Protein AF-A0A4W5KK36-F1 (afdb_monomer_lite)

Organism: NCBI:txid62062

InterPro domains:
  IPR003598 Immunoglobulin subtype 2 [SM00408] (2-52)
  IPR003598 Immunoglobulin subtype 2 [SM00408] (80-139)
  IPR003599 Immunoglobulin domain subtype [SM00409] (2-63)
  IPR003599 Immunoglobulin domain subtype [SM00409] (74-150)
  IPR003989 Vascular cell adhesion molecule-1 [PR01474] (60-72)
  IPR003989 Vascular cell adhesion molecule-1 [PR01474] (81-93)
  IPR003989 Vascular cell adhesion molecule-1 [PR01474] (123-136)
  IPR007110 Immunoglobulin-like domain [PS50835] (1-61)
  IPR007110 Immunoglobulin-like domain [PS50835] (66-148)
  IPR013783 Immunoglobulin-like fold [G3DSA:2.60.40.10] (1-65)
  IPR013783 Immunoglobulin-like fold [G3DSA:2.60.40.10] (71-156)
  IPR036179 Immunoglobulin-like domain superfamily [SSF48726] (3-66)
  IPR036179 Immunoglobulin-like domain superfamily [SSF48726] (68-151)

Structure (mmCIF, N/CA/C/O backbone):
data_AF-A0A4W5KK36-F1
#
_entry.id   AF-A0A4W5KK36-F1
#
loop_
_atom_site.group_PDB
_atom_site.id
_atom_site.type_symbol
_atom_site.label_atom_id
_atom_site.label_alt_id
_atom_site.label_comp_id
_atom_site.label_asym_id
_atom_site.label_entity_id
_atom_site.label_seq_id
_atom_site.pdbx_PDB_ins_code
_atom_site.Cartn_x
_atom_site.Cartn_y
_atom_site.Cartn_z
_atom_site.occupancy
_atom_site.B_iso_or_equiv
_atom_site.auth_seq_id
_atom_site.auth_comp_id
_atom_site.auth_asym_id
_atom_site.auth_atom_id
_atom_site.pdbx_PDB_model_num
ATOM 1 N N . THR A 1 1 ? 37.618 -2.025 -42.212 1.00 56.81 1 THR A N 1
ATOM 2 C CA . THR A 1 1 ? 36.160 -1.845 -42.068 1.00 56.81 1 THR A CA 1
ATOM 3 C C . THR A 1 1 ? 35.907 -0.890 -40.923 1.00 56.81 1 THR A C 1
ATOM 5 O O . THR A 1 1 ? 36.415 -1.149 -39.842 1.00 56.81 1 THR A O 1
ATOM 8 N N . LYS A 1 2 ? 35.238 0.245 -41.155 1.00 56.34 2 LYS A N 1
ATOM 9 C CA . LYS A 1 2 ? 34.790 1.145 -40.081 1.00 56.34 2 LYS A CA 1
ATOM 10 C C . LYS A 1 2 ? 33.279 0.972 -39.962 1.00 56.34 2 LYS A C 1
ATOM 12 O O . LYS A 1 2 ? 32.572 1.313 -40.901 1.00 56.34 2 LYS A O 1
ATOM 17 N N . CYS A 1 3 ? 32.817 0.403 -38.855 1.00 61.53 3 CYS A N 1
ATOM 18 C CA . CYS A 1 3 ? 31.403 0.421 -38.501 1.00 61.53 3 CYS A CA 1
ATOM 19 C C . CYS A 1 3 ? 31.142 1.748 -37.792 1.00 61.53 3 CYS A C 1
ATOM 21 O O . CYS A 1 3 ? 31.567 1.931 -36.654 1.00 61.53 3 CYS A O 1
ATOM 23 N N . THR A 1 4 ? 30.520 2.695 -38.480 1.00 62.00 4 THR A N 1
ATOM 24 C CA . THR A 1 4 ? 29.978 3.904 -37.858 1.00 62.00 4 THR A CA 1
ATOM 25 C C . THR A 1 4 ? 28.476 3.720 -37.754 1.00 62.00 4 THR A C 1
ATOM 27 O O . THR A 1 4 ? 27.830 3.510 -38.778 1.00 62.00 4 THR A O 1
ATOM 30 N N . LEU A 1 5 ? 27.942 3.764 -36.532 1.00 60.75 5 LEU A N 1
ATOM 31 C CA . LEU A 1 5 ? 26.508 3.960 -36.320 1.00 60.75 5 LEU A CA 1
ATOM 32 C C . LEU A 1 5 ? 26.103 5.267 -37.011 1.00 60.75 5 LEU A C 1
ATOM 34 O O . LEU A 1 5 ? 26.836 6.258 -36.926 1.00 60.75 5 LEU A O 1
ATOM 38 N N . ASP A 1 6 ? 24.992 5.231 -37.743 1.00 66.69 6 ASP A N 1
ATOM 39 C CA . ASP A 1 6 ? 24.439 6.394 -38.432 1.00 66.69 6 ASP A CA 1
ATOM 40 C C . ASP A 1 6 ? 24.242 7.542 -37.416 1.00 66.69 6 ASP A C 1
ATOM 42 O O . ASP A 1 6 ? 23.712 7.297 -36.324 1.00 66.69 6 ASP A O 1
ATOM 46 N N . PRO A 1 7 ? 24.692 8.782 -37.704 1.00 67.94 7 PRO A N 1
ATOM 47 C CA . PRO A 1 7 ? 24.552 9.920 -36.792 1.00 67.94 7 PRO A CA 1
ATOM 48 C C . PRO A 1 7 ? 23.106 10.216 -36.366 1.00 67.94 7 PRO A C 1
ATOM 50 O O . PRO A 1 7 ? 22.912 10.919 -35.375 1.00 67.94 7 PRO A O 1
ATOM 53 N N . ILE A 1 8 ? 22.103 9.682 -37.070 1.00 65.62 8 ILE A N 1
ATOM 54 C CA . ILE A 1 8 ? 20.689 9.779 -36.696 1.00 65.62 8 ILE A CA 1
ATOM 55 C C . ILE A 1 8 ? 20.212 8.413 -36.187 1.00 65.62 8 ILE A C 1
ATOM 57 O O . ILE A 1 8 ? 19.442 7.714 -36.833 1.00 65.62 8 ILE A O 1
ATOM 61 N N . THR A 1 9 ? 20.695 8.012 -35.010 1.00 81.75 9 THR A N 1
ATOM 62 C CA . THR A 1 9 ? 20.175 6.820 -34.327 1.00 81.75 9 THR A CA 1
ATOM 63 C C . THR A 1 9 ? 18.951 7.213 -33.504 1.00 81.75 9 THR A C 1
ATOM 65 O O . THR A 1 9 ? 1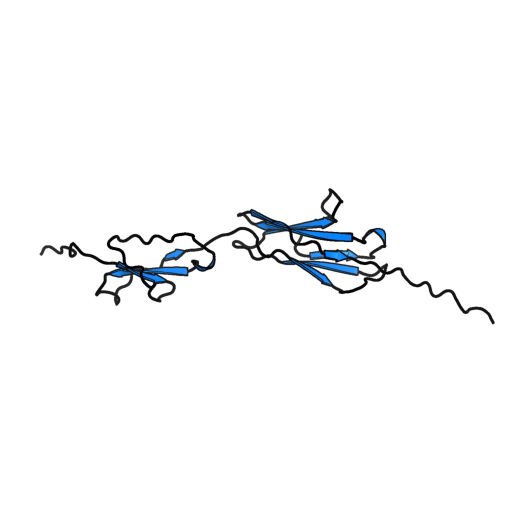9.064 7.944 -32.517 1.00 81.75 9 THR A O 1
ATOM 68 N N . VAL A 1 10 ? 17.780 6.732 -33.910 1.00 91.12 10 VAL A N 1
ATOM 69 C CA . VAL A 1 10 ? 16.537 6.865 -33.146 1.00 91.12 10 VAL A CA 1
ATOM 70 C C . VAL A 1 10 ? 16.314 5.582 -32.352 1.00 91.12 10 VAL A C 1
ATOM 72 O O . VAL A 1 10 ? 16.478 4.482 -32.873 1.00 91.12 10 VAL A O 1
ATOM 75 N N . TYR A 1 11 ? 15.951 5.728 -31.083 1.00 92.94 11 TYR A N 1
ATOM 76 C CA . TYR A 1 11 ? 15.633 4.624 -30.184 1.00 92.94 11 TYR A CA 1
ATOM 77 C C . TYR A 1 11 ? 14.127 4.559 -29.958 1.00 92.94 11 TYR A C 1
ATOM 79 O O . TYR A 1 11 ? 13.517 5.566 -29.602 1.00 92.94 11 TYR A O 1
ATOM 87 N N . SER A 1 12 ? 13.551 3.373 -30.114 1.00 93.69 12 SER A N 1
ATOM 88 C CA . SER A 1 12 ? 12.160 3.050 -29.791 1.00 93.69 12 SER A CA 1
ATOM 89 C C . SER A 1 12 ? 12.103 2.337 -28.442 1.00 93.69 12 SER A C 1
ATOM 91 O O . SER A 1 12 ? 12.908 1.439 -28.188 1.00 93.69 12 SER A O 1
ATOM 93 N N . TRP A 1 13 ? 11.162 2.714 -27.575 1.00 96.25 13 TRP A N 1
ATOM 94 C CA . TRP A 1 13 ? 11.042 2.143 -26.231 1.00 96.25 13 TRP A CA 1
ATOM 95 C C . TRP A 1 13 ? 9.842 1.222 -26.099 1.00 96.25 13 TRP A C 1
ATOM 97 O O . TRP A 1 13 ? 8.785 1.443 -26.692 1.00 96.25 13 TRP A O 1
ATOM 107 N N . TYR A 1 14 ? 10.008 0.207 -25.260 1.00 96.31 14 TYR A N 1
ATOM 108 C CA . TYR A 1 14 ? 9.020 -0.825 -25.009 1.00 96.31 14 TYR A CA 1
ATOM 109 C C . TYR A 1 14 ? 8.785 -0.957 -23.510 1.00 96.31 14 TYR A C 1
ATOM 111 O O . TYR A 1 14 ? 9.715 -0.853 -22.710 1.00 96.31 14 TYR A O 1
ATOM 119 N N . LYS A 1 15 ? 7.535 -1.221 -23.137 1.00 97.38 15 LYS A N 1
ATOM 120 C CA . LYS A 1 15 ? 7.120 -1.568 -21.780 1.00 97.38 15 LYS A CA 1
ATOM 121 C C . LYS A 1 15 ? 6.380 -2.893 -21.821 1.00 97.38 15 LYS A C 1
ATOM 123 O O . LYS A 1 15 ? 5.384 -3.031 -22.526 1.00 97.38 15 LYS A O 1
ATOM 128 N N . ASN A 1 16 ? 6.855 -3.866 -21.052 1.00 97.06 16 ASN A N 1
ATOM 129 C CA . ASN A 1 16 ? 6.339 -5.234 -21.017 1.00 97.06 16 ASN A CA 1
ATOM 130 C C . ASN A 1 16 ? 6.261 -5.853 -22.430 1.00 97.06 16 ASN A C 1
ATOM 132 O O . ASN A 1 16 ? 5.259 -6.466 -22.7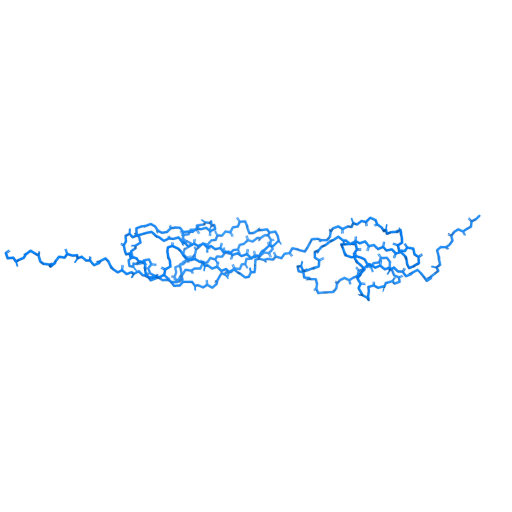97 1.00 97.06 16 ASN A O 1
ATOM 136 N N . GLY A 1 17 ? 7.296 -5.617 -23.245 1.00 94.56 17 GLY A N 1
ATOM 137 C CA . GLY A 1 17 ? 7.379 -6.066 -24.638 1.00 94.56 17 GLY A CA 1
ATOM 138 C C . GLY A 1 17 ? 6.467 -5.336 -25.634 1.00 94.56 17 GLY A C 1
ATOM 139 O O . GLY A 1 17 ? 6.452 -5.703 -26.804 1.00 94.56 17 GLY A O 1
ATOM 140 N N . GLN A 1 18 ? 5.703 -4.323 -25.213 1.00 95.31 18 GLN A N 1
ATOM 141 C CA . GLN A 1 18 ? 4.830 -3.537 -26.092 1.00 95.31 18 GLN A CA 1
ATOM 142 C C . GLN A 1 18 ? 5.432 -2.157 -26.380 1.00 95.31 18 GLN A C 1
ATOM 144 O O . GLN A 1 18 ? 5.971 -1.546 -25.455 1.00 95.31 18 GLN A O 1
ATOM 149 N N . PRO A 1 19 ? 5.342 -1.641 -27.620 1.00 94.25 19 PRO A N 1
ATOM 150 C CA . PRO A 1 19 ? 5.899 -0.336 -27.962 1.00 94.25 19 PRO A CA 1
ATOM 151 C C . PRO A 1 19 ? 5.187 0.779 -27.191 1.00 94.25 19 PRO A C 1
ATOM 153 O O . PRO A 1 19 ? 3.958 0.795 -27.088 1.00 94.25 19 PRO A O 1
ATOM 156 N N . ILE A 1 20 ? 5.957 1.729 -26.663 1.00 94.50 20 ILE A N 1
ATOM 157 C CA . ILE A 1 20 ? 5.425 2.910 -25.985 1.00 94.50 20 ILE A CA 1
ATOM 158 C C . ILE A 1 20 ? 5.192 4.004 -27.039 1.00 94.50 20 ILE A C 1
ATOM 160 O O . ILE A 1 20 ? 6.155 4.439 -27.680 1.00 94.50 20 ILE A O 1
ATOM 164 N N . PRO A 1 21 ? 3.955 4.491 -27.233 1.00 90.31 21 PRO A N 1
ATOM 165 C CA . PRO A 1 21 ? 3.676 5.538 -28.212 1.00 90.31 21 PRO A CA 1
ATOM 166 C C . PRO A 1 21 ? 4.453 6.825 -27.919 1.00 90.31 21 PRO A C 1
ATOM 168 O O . PRO A 1 21 ? 4.553 7.239 -26.765 1.00 90.31 21 PRO A O 1
ATOM 171 N N . ASN A 1 22 ? 4.951 7.487 -28.969 1.00 86.94 22 ASN A N 1
ATOM 172 C CA . ASN A 1 22 ? 5.654 8.777 -28.886 1.00 86.94 22 ASN A CA 1
ATOM 173 C C . ASN A 1 22 ? 6.863 8.771 -27.930 1.00 86.94 22 ASN A C 1
ATOM 175 O O . ASN A 1 22 ? 7.174 9.784 -27.307 1.00 86.94 22 ASN A O 1
ATOM 179 N N . SER A 1 23 ? 7.527 7.622 -27.794 1.00 87.75 23 SER A N 1
ATOM 180 C CA . SER A 1 23 ? 8.687 7.452 -26.916 1.00 87.75 23 SER A CA 1
ATOM 181 C C . SER A 1 23 ? 10.026 7.597 -27.634 1.00 87.75 23 SER A C 1
ATOM 183 O O . SER A 1 23 ? 11.058 7.479 -26.986 1.00 87.75 23 SER A O 1
ATOM 185 N N . ASN A 1 24 ? 10.024 7.843 -28.947 1.00 89.25 24 ASN A N 1
ATOM 186 C CA . ASN A 1 24 ? 11.234 7.873 -29.757 1.00 89.25 24 ASN A CA 1
ATOM 187 C C . ASN A 1 24 ? 12.223 8.940 -29.272 1.00 89.25 24 ASN A C 1
ATOM 189 O O . ASN A 1 24 ? 11.875 10.115 -29.136 1.00 89.25 24 ASN A O 1
ATOM 193 N N . THR A 1 25 ? 13.472 8.537 -29.044 1.00 88.50 25 THR A N 1
ATOM 194 C CA . THR A 1 25 ? 14.538 9.427 -28.566 1.00 88.50 25 THR A CA 1
ATOM 195 C C . THR A 1 25 ? 15.752 9.383 -29.486 1.00 88.50 25 THR A C 1
ATOM 197 O O . THR A 1 25 ? 16.139 8.328 -29.971 1.00 88.50 25 THR A O 1
ATOM 200 N N . SER A 1 26 ? 16.424 10.521 -29.684 1.00 89.69 26 SER A N 1
ATOM 201 C CA . SER A 1 26 ? 17.740 10.580 -30.360 1.00 89.69 26 SER A CA 1
ATOM 202 C C . SER A 1 26 ? 18.918 10.299 -29.409 1.00 89.69 26 SER A C 1
ATOM 204 O O . SER A 1 26 ? 20.079 10.474 -29.761 1.00 89.69 26 SER A O 1
ATOM 206 N N . SER A 1 27 ? 18.613 9.915 -28.169 1.00 86.44 27 SER A N 1
ATOM 207 C CA . SER A 1 27 ? 19.545 9.553 -27.099 1.00 86.44 27 SER A CA 1
ATOM 208 C C . SER A 1 27 ? 19.132 8.183 -26.555 1.00 86.44 27 SER A C 1
ATOM 210 O O . SER A 1 27 ? 17.929 7.919 -26.500 1.00 86.44 27 SER A O 1
ATOM 212 N N . PRO A 1 28 ? 20.060 7.333 -26.080 1.00 87.94 28 PRO A N 1
ATOM 213 C CA . PRO A 1 28 ? 19.737 6.045 -25.455 1.00 87.94 28 PRO A CA 1
ATOM 214 C C . PRO A 1 28 ? 19.082 6.186 -24.062 1.00 87.94 28 PRO A C 1
ATOM 216 O O . PRO A 1 28 ? 19.143 5.271 -23.246 1.00 87.94 28 PRO A O 1
ATOM 219 N N . VAL A 1 29 ? 18.481 7.339 -23.756 1.00 90.56 29 VAL A N 1
ATOM 220 C CA . VAL A 1 29 ? 17.883 7.672 -22.461 1.00 90.56 29 VAL A CA 1
ATOM 221 C C . VAL A 1 29 ? 16.395 7.944 -22.639 1.00 90.56 29 VAL A C 1
ATOM 223 O O . VAL A 1 29 ? 16.021 8.871 -23.356 1.00 90.56 29 VAL A O 1
ATOM 226 N N . TYR A 1 30 ? 15.565 7.183 -21.927 1.00 93.00 30 TYR A N 1
ATOM 227 C CA . TYR A 1 30 ? 14.137 7.449 -21.781 1.00 93.00 30 TYR A CA 1
ATOM 228 C C . TYR A 1 30 ? 13.868 8.246 -20.514 1.00 93.00 30 TYR A C 1
ATOM 230 O O . TYR A 1 30 ? 14.367 7.896 -19.443 1.00 93.00 30 TYR A O 1
ATOM 238 N N . ILE A 1 31 ? 13.055 9.293 -20.618 1.00 92.19 31 ILE A N 1
ATOM 239 C CA . ILE A 1 31 ? 12.684 10.128 -19.476 1.00 92.19 31 ILE A CA 1
ATOM 240 C C . ILE A 1 31 ? 11.181 9.997 -19.250 1.00 92.19 31 ILE A C 1
ATOM 242 O O . ILE A 1 31 ? 10.382 10.404 -20.091 1.00 92.19 31 ILE A O 1
ATOM 246 N N . LEU A 1 32 ? 10.809 9.455 -18.092 1.00 92.81 32 LEU A N 1
ATOM 247 C CA . LEU A 1 32 ? 9.434 9.454 -17.602 1.00 92.81 32 LEU A CA 1
ATOM 248 C C . LEU A 1 32 ? 9.191 10.721 -16.778 1.00 92.81 32 LEU A C 1
ATOM 250 O O . LEU A 1 32 ? 9.896 10.985 -15.801 1.00 92.81 32 LEU A O 1
ATOM 254 N N . PHE A 1 33 ? 8.181 11.497 -17.159 1.00 90.62 33 PHE A N 1
ATOM 255 C CA . PHE A 1 33 ? 7.733 12.663 -16.401 1.00 90.62 33 PHE A CA 1
ATOM 256 C C . PHE A 1 33 ? 6.536 12.287 -15.528 1.00 90.62 33 PHE A C 1
ATOM 258 O O . PHE A 1 33 ? 5.656 11.561 -15.976 1.00 90.62 33 PHE A O 1
ATOM 265 N N . SER A 1 34 ? 6.485 12.814 -14.299 1.00 91.75 34 SER A N 1
ATOM 266 C CA . SER A 1 34 ? 5.371 12.591 -13.360 1.00 91.75 34 SER A CA 1
ATOM 267 C C . SER A 1 34 ? 5.081 11.107 -13.084 1.00 91.75 34 SER A C 1
ATOM 269 O O . SER A 1 34 ? 3.956 10.643 -13.247 1.00 91.75 34 SER A O 1
ATOM 271 N N . VAL A 1 35 ? 6.113 10.376 -12.649 1.00 94.38 35 VAL A N 1
ATOM 272 C CA . VAL A 1 35 ? 6.067 8.925 -12.406 1.00 94.38 35 VAL A CA 1
ATOM 273 C C . VAL A 1 35 ? 4.953 8.534 -11.427 1.00 94.38 35 VAL A C 1
ATOM 275 O O . VAL A 1 35 ? 4.821 9.112 -10.345 1.00 94.38 35 VAL A O 1
ATOM 278 N N . SER A 1 36 ? 4.199 7.497 -11.781 1.00 95.62 36 SER A N 1
ATOM 279 C CA . SER A 1 36 ? 3.093 6.935 -11.007 1.00 95.62 36 SER A CA 1
ATOM 280 C C . SER A 1 36 ? 3.243 5.425 -10.798 1.00 95.62 36 SER A C 1
ATOM 282 O O . SER A 1 36 ? 4.099 4.770 -11.391 1.00 95.62 36 SER A O 1
ATOM 284 N N . SER A 1 37 ? 2.379 4.829 -9.967 1.00 95.75 37 SER A N 1
ATOM 285 C CA . SER A 1 37 ? 2.364 3.372 -9.762 1.00 95.75 37 SER A CA 1
ATOM 286 C C . SER A 1 37 ? 2.180 2.585 -11.065 1.00 95.75 37 SER A C 1
ATOM 288 O O . SER A 1 37 ? 2.674 1.463 -11.168 1.00 95.75 37 SER A O 1
ATOM 290 N N . GLU A 1 38 ? 1.503 3.178 -12.053 1.00 95.12 38 GLU A N 1
ATOM 291 C CA . GLU A 1 38 ? 1.235 2.56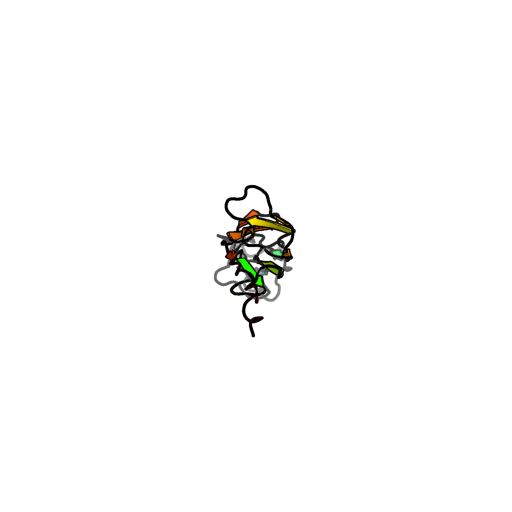7 -13.357 1.00 95.12 38 GLU A CA 1
ATOM 292 C C . GLU A 1 38 ? 2.502 2.415 -14.197 1.00 95.12 38 GLU A C 1
ATOM 294 O O . GLU A 1 38 ? 2.538 1.554 -15.070 1.00 95.12 38 GLU A O 1
ATOM 299 N N . ASP A 1 39 ? 3.566 3.174 -13.916 1.00 96.62 39 ASP A N 1
ATOM 300 C CA . ASP A 1 39 ? 4.841 3.103 -14.637 1.00 96.62 39 ASP A CA 1
ATOM 301 C C . ASP A 1 39 ? 5.687 1.885 -14.269 1.00 96.62 39 ASP A C 1
ATOM 303 O O . ASP A 1 39 ? 6.665 1.591 -14.954 1.00 96.62 39 ASP A O 1
ATOM 307 N N . THR A 1 40 ? 5.294 1.131 -13.241 1.00 97.38 40 THR A N 1
ATOM 308 C CA . THR A 1 40 ? 5.928 -0.150 -12.919 1.00 97.38 40 THR A CA 1
ATOM 309 C C . THR A 1 40 ? 5.856 -1.095 -14.120 1.00 97.38 40 THR A C 1
ATOM 311 O O . THR A 1 40 ? 4.803 -1.272 -14.736 1.00 97.38 40 THR A O 1
ATOM 314 N N . GLY A 1 41 ? 6.982 -1.710 -14.468 1.00 97.25 41 GLY A N 1
ATOM 315 C CA . GLY A 1 41 ? 7.061 -2.599 -15.621 1.00 97.25 41 GLY A CA 1
ATOM 316 C C . GLY A 1 41 ? 8.487 -2.933 -16.027 1.00 97.25 41 GLY A C 1
ATOM 317 O O . GLY A 1 41 ? 9.455 -2.483 -15.413 1.00 97.25 41 GLY A O 1
ATOM 318 N N . ARG A 1 42 ? 8.598 -3.744 -17.076 1.00 98.19 42 ARG A N 1
ATOM 319 C CA . ARG A 1 42 ? 9.864 -4.144 -17.693 1.00 98.19 42 ARG A CA 1
ATOM 320 C C . ARG A 1 42 ? 10.095 -3.283 -18.927 1.00 98.19 42 ARG A C 1
ATOM 322 O O . ARG A 1 42 ? 9.226 -3.239 -19.790 1.00 98.19 42 ARG A O 1
ATOM 329 N N . TYR A 1 43 ? 11.214 -2.579 -18.986 1.00 97.56 43 TYR A N 1
ATOM 330 C CA . TYR A 1 43 ? 11.531 -1.637 -20.052 1.00 97.56 43 TYR A CA 1
ATOM 331 C C . TYR A 1 43 ? 12.697 -2.148 -20.884 1.00 97.56 43 TYR A C 1
ATOM 333 O O . TYR A 1 43 ? 13.686 -2.635 -20.342 1.00 97.56 43 TYR A O 1
ATOM 341 N N . SER A 1 44 ? 12.589 -2.001 -22.196 1.00 97.19 44 SER A N 1
ATOM 342 C CA . SER A 1 44 ? 13.669 -2.253 -23.148 1.00 97.19 44 SER A CA 1
ATOM 343 C C . SER A 1 44 ? 13.631 -1.212 -24.259 1.00 97.19 44 SER A C 1
ATOM 345 O O . SER A 1 44 ? 12.653 -0.471 -24.408 1.00 97.19 44 SER A O 1
ATOM 347 N N . CYS A 1 45 ? 14.705 -1.135 -25.036 1.00 95.50 45 CYS A N 1
ATOM 348 C CA . CYS A 1 45 ? 14.768 -0.290 -26.218 1.00 95.50 45 CYS A CA 1
ATOM 349 C C . CYS A 1 45 ? 15.305 -1.064 -27.421 1.00 95.50 45 CYS A C 1
ATOM 351 O O . CYS A 1 45 ? 16.008 -2.062 -27.274 1.00 95.50 45 CYS A O 1
ATOM 353 N N . ALA A 1 46 ? 14.975 -0.591 -28.614 1.00 93.81 46 ALA A N 1
ATOM 354 C CA . ALA A 1 46 ? 15.563 -1.044 -29.866 1.00 93.81 46 ALA A CA 1
ATOM 355 C C . ALA A 1 46 ? 15.929 0.174 -30.715 1.00 93.81 46 ALA A C 1
ATOM 357 O O . ALA A 1 46 ? 15.386 1.263 -30.517 1.00 93.81 46 ALA A O 1
ATOM 358 N N . VAL A 1 47 ? 16.856 -0.002 -31.650 1.00 92.31 47 VAL A N 1
ATOM 359 C CA . VAL A 1 47 ? 17.150 1.028 -32.653 1.00 92.31 47 VAL A CA 1
ATOM 360 C C . VAL A 1 47 ? 16.080 0.958 -33.741 1.00 92.31 47 VAL A C 1
ATOM 362 O O . VAL A 1 47 ? 15.660 -0.135 -34.115 1.00 92.31 47 VAL A O 1
ATOM 365 N N . GLU A 1 48 ? 15.631 2.109 -34.234 1.00 88.25 48 GLU A N 1
ATOM 366 C CA . GLU A 1 48 ? 14.687 2.190 -35.353 1.00 88.25 48 GLU A CA 1
ATOM 367 C C . GLU A 1 48 ? 15.227 1.425 -36.575 1.00 88.25 48 GLU A C 1
ATOM 369 O O . GLU A 1 48 ? 16.379 1.603 -36.977 1.00 88.25 48 GLU A O 1
ATOM 374 N N . GLY A 1 49 ? 14.405 0.536 -37.138 1.00 87.56 49 GLY A N 1
ATOM 375 C 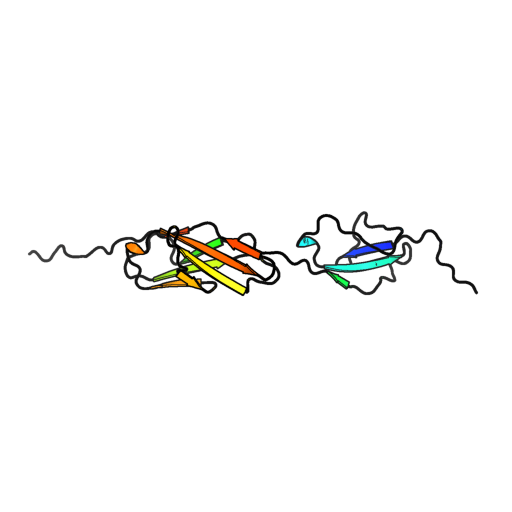CA . GLY A 1 49 ? 14.788 -0.392 -38.209 1.00 87.56 49 GLY A CA 1
ATOM 376 C C . GLY A 1 49 ? 15.463 -1.690 -37.740 1.00 87.56 49 GLY A C 1
ATOM 377 O O . GLY A 1 49 ? 15.771 -2.544 -38.573 1.00 87.56 49 GLY A O 1
ATOM 378 N N . HIS A 1 50 ? 15.688 -1.846 -36.432 1.00 90.56 50 HIS A N 1
ATOM 379 C CA . HIS A 1 50 ? 16.230 -3.042 -35.780 1.00 90.56 50 HIS A CA 1
ATOM 380 C C . HIS A 1 50 ? 15.370 -3.469 -34.578 1.00 90.56 50 HIS A C 1
ATOM 382 O O . HIS A 1 50 ? 15.876 -3.908 -33.542 1.00 90.56 50 HIS A O 1
ATOM 388 N N . GLU A 1 51 ? 14.048 -3.320 -34.691 1.00 90.25 51 GLU A N 1
ATOM 389 C CA . GLU A 1 51 ? 13.077 -3.687 -33.654 1.00 90.25 51 GLU A CA 1
ATOM 390 C C . GLU A 1 51 ? 13.065 -5.194 -33.346 1.00 90.25 51 GLU A C 1
ATOM 392 O O . GLU A 1 51 ? 12.581 -5.612 -32.294 1.00 90.25 51 GLU A O 1
ATOM 397 N N . ASP A 1 52 ? 13.616 -6.013 -34.244 1.00 92.19 52 ASP A N 1
ATOM 398 C CA . ASP A 1 52 ? 13.831 -7.448 -34.069 1.00 92.19 52 ASP A CA 1
ATOM 399 C C . ASP A 1 52 ? 14.944 -7.781 -33.058 1.00 92.19 52 ASP A C 1
ATOM 401 O O . ASP A 1 52 ? 15.042 -8.923 -32.605 1.00 92.19 52 ASP A O 1
ATOM 405 N N . LEU A 1 53 ? 15.750 -6.788 -32.663 1.00 91.38 53 LEU A N 1
ATOM 406 C CA . LEU A 1 53 ? 16.889 -6.930 -31.756 1.00 91.38 53 LEU A CA 1
ATOM 407 C C . LEU A 1 53 ? 16.788 -5.971 -30.550 1.00 91.38 53 LEU A C 1
ATOM 409 O O . LEU A 1 53 ? 17.625 -5.074 -30.402 1.00 91.38 53 LEU A O 1
ATOM 413 N N . PRO A 1 54 ? 15.791 -6.133 -29.659 1.00 94.00 54 PRO A N 1
ATOM 414 C CA . PRO A 1 54 ? 15.673 -5.298 -28.471 1.00 94.00 54 PRO A CA 1
ATOM 415 C C . PRO A 1 54 ? 16.806 -5.560 -27.469 1.00 94.00 54 PRO A C 1
ATOM 417 O O . PRO A 1 54 ? 17.382 -6.650 -27.394 1.00 94.00 54 PRO A O 1
ATOM 420 N N . SER A 1 55 ? 17.088 -4.558 -26.641 1.00 95.62 55 SER A N 1
ATOM 421 C CA . SER A 1 55 ? 17.950 -4.690 -25.471 1.00 95.62 55 SER A CA 1
ATOM 422 C C . SER A 1 55 ? 17.397 -5.717 -24.477 1.00 95.62 55 SER A C 1
ATOM 424 O O . SER A 1 55 ? 16.219 -6.082 -24.505 1.00 95.62 55 SER A O 1
ATOM 426 N N . ALA A 1 56 ? 18.231 -6.110 -23.511 1.00 96.25 56 ALA A N 1
ATOM 427 C CA . ALA A 1 56 ? 17.728 -6.763 -22.308 1.00 96.25 56 ALA A CA 1
ATOM 428 C C . ALA A 1 56 ? 16.673 -5.879 -21.612 1.00 96.25 56 ALA A C 1
ATOM 430 O O . ALA A 1 56 ? 16.726 -4.648 -21.691 1.00 96.25 56 ALA A O 1
ATOM 431 N N . GLU A 1 57 ? 15.709 -6.523 -20.955 1.00 96.88 57 GLU A N 1
ATOM 432 C CA . GLU A 1 57 ? 14.649 -5.841 -20.216 1.00 96.88 57 GLU A CA 1
ATOM 433 C C . GLU A 1 57 ? 15.084 -5.522 -18.782 1.00 96.88 57 GLU A C 1
ATOM 435 O O . GLU A 1 57 ? 15.488 -6.417 -18.039 1.00 96.88 57 GLU A O 1
ATOM 440 N N . GLU A 1 58 ? 14.886 -4.272 -18.371 1.00 97.06 58 GLU A N 1
ATOM 441 C CA . GLU A 1 58 ? 15.145 -3.781 -17.019 1.00 97.06 58 GLU A CA 1
ATOM 442 C C . GLU A 1 58 ? 13.844 -3.529 -16.258 1.00 97.06 58 GLU A C 1
ATOM 444 O O . GLU A 1 58 ? 12.878 -2.991 -16.797 1.00 97.06 58 GLU A O 1
ATOM 449 N N . THR A 1 59 ? 13.794 -3.915 -14.982 1.00 97.69 59 THR A N 1
ATOM 450 C CA . THR A 1 59 ? 12.566 -3.785 -14.182 1.00 97.69 59 THR A CA 1
ATOM 451 C C . THR A 1 59 ? 12.546 -2.470 -13.414 1.00 97.69 59 THR A C 1
ATOM 453 O O . THR A 1 59 ? 13.316 -2.274 -12.474 1.00 97.69 59 THR A O 1
ATOM 456 N N . LEU A 1 60 ? 11.597 -1.599 -13.748 1.00 97.12 60 LEU A N 1
ATOM 457 C CA . LEU A 1 60 ? 11.272 -0.413 -12.964 1.00 97.12 60 LEU A CA 1
ATOM 458 C C . LEU A 1 60 ? 10.162 -0.754 -11.966 1.00 97.12 60 LEU A C 1
ATOM 460 O O . LEU A 1 60 ? 9.062 -1.137 -12.360 1.00 97.12 60 LEU A O 1
ATOM 464 N N . THR A 1 61 ? 10.434 -0.573 -10.672 1.00 97.00 61 THR A N 1
ATOM 465 C CA . THR A 1 61 ? 9.425 -0.685 -9.606 1.00 97.00 61 THR A CA 1
ATOM 466 C C . THR A 1 61 ? 9.169 0.678 -8.986 1.00 97.00 61 THR A C 1
ATOM 468 O O . THR A 1 61 ? 10.062 1.254 -8.364 1.00 97.00 61 THR A O 1
ATOM 471 N N . VAL A 1 62 ? 7.938 1.180 -9.097 1.00 97.50 62 VAL A N 1
ATOM 472 C CA . VAL A 1 62 ? 7.553 2.447 -8.469 1.00 97.50 62 VAL A CA 1
ATOM 473 C C . VAL A 1 62 ? 7.012 2.191 -7.067 1.00 97.50 62 VAL A C 1
ATOM 475 O O . VAL A 1 62 ? 6.003 1.510 -6.879 1.00 97.50 62 VAL A O 1
ATOM 478 N N . THR A 1 63 ? 7.682 2.757 -6.066 1.00 97.69 63 THR A N 1
ATOM 479 C CA . THR A 1 63 ? 7.283 2.656 -4.655 1.00 97.69 63 THR A CA 1
ATOM 480 C C . THR A 1 63 ? 6.564 3.915 -4.186 1.00 97.69 63 THR A C 1
ATOM 482 O O . THR A 1 63 ? 6.999 5.018 -4.508 1.00 97.69 63 THR A O 1
ATOM 485 N N . TYR A 1 64 ? 5.526 3.759 -3.372 1.00 98.12 64 TYR A N 1
ATOM 486 C CA . TYR A 1 64 ? 4.683 4.833 -2.854 1.00 98.12 64 TYR A CA 1
ATOM 487 C C . TYR A 1 64 ? 4.186 4.524 -1.432 1.00 98.12 64 TYR A C 1
ATOM 489 O O . TYR A 1 64 ? 4.180 3.372 -0.988 1.00 98.12 64 TYR A O 1
ATOM 497 N N . GLY A 1 65 ? 3.820 5.576 -0.693 1.00 98.44 65 GLY A N 1
ATOM 498 C CA . GLY A 1 65 ? 3.247 5.467 0.652 1.00 98.44 65 GLY A CA 1
ATOM 499 C C . GLY A 1 65 ? 1.827 4.892 0.653 1.00 98.44 65 GLY A C 1
ATOM 500 O O . GLY A 1 65 ? 1.226 4.770 -0.411 1.00 98.44 65 GLY A O 1
ATOM 501 N N . PRO A 1 66 ? 1.269 4.552 1.824 1.00 98.62 66 PRO A N 1
ATOM 502 C CA . PRO A 1 66 ? -0.089 4.031 1.921 1.00 98.62 66 PRO A CA 1
ATOM 503 C C . PRO A 1 66 ? -1.118 5.023 1.357 1.00 98.62 66 PRO A C 1
ATOM 505 O O . PRO A 1 66 ? -1.045 6.220 1.635 1.00 98.62 66 PRO A O 1
ATOM 508 N N . ARG A 1 67 ? -2.073 4.523 0.570 1.00 97.88 67 ARG A N 1
ATOM 509 C CA . ARG A 1 67 ? -3.209 5.266 0.005 1.00 97.88 67 ARG A CA 1
ATOM 510 C C . ARG A 1 67 ? -4.498 4.455 0.130 1.00 97.88 67 ARG A C 1
ATOM 512 O O . ARG A 1 67 ? -4.462 3.248 0.354 1.00 97.88 67 ARG A O 1
ATOM 519 N N . ASN A 1 68 ? -5.649 5.111 -0.021 1.00 97.75 68 ASN A N 1
ATOM 520 C CA . ASN A 1 68 ? -6.969 4.469 0.082 1.00 97.75 68 ASN A CA 1
ATOM 521 C C . ASN A 1 68 ? -7.166 3.684 1.399 1.00 97.75 68 ASN A C 1
ATOM 523 O O . ASN A 1 68 ? -7.810 2.634 1.420 1.00 97.75 68 ASN A O 1
ATOM 527 N N . THR A 1 69 ? -6.592 4.179 2.503 1.00 98.56 69 THR A N 1
ATOM 528 C CA . THR A 1 69 ? -6.700 3.527 3.814 1.00 98.56 69 THR A CA 1
ATOM 529 C C . THR A 1 69 ? -8.148 3.558 4.310 1.00 98.56 69 THR A C 1
ATOM 531 O O . THR A 1 69 ? -8.769 4.618 4.378 1.00 98.56 69 THR A O 1
ATOM 534 N N . SER A 1 70 ? -8.690 2.401 4.683 1.00 98.38 70 SER A N 1
ATOM 535 C CA . SER A 1 70 ? -10.090 2.229 5.082 1.00 98.38 70 SER A CA 1
ATOM 536 C C . SER A 1 70 ? -10.238 1.240 6.237 1.00 98.38 70 SER A C 1
ATOM 538 O O . SER A 1 70 ? -9.366 0.403 6.474 1.00 98.38 70 SER A O 1
ATOM 540 N N . VAL A 1 71 ? -11.352 1.357 6.963 1.00 98.44 71 VAL A N 1
ATOM 541 C CA . VAL A 1 71 ? -11.718 0.483 8.084 1.00 98.44 71 VAL A CA 1
ATOM 542 C C . VAL A 1 71 ? -13.046 -0.200 7.782 1.00 98.44 71 VAL A C 1
ATOM 544 O O . VAL A 1 71 ? -14.010 0.456 7.390 1.00 98.44 71 VAL A O 1
ATOM 547 N N . SER A 1 72 ? -13.107 -1.505 8.022 1.00 97.94 72 SER A N 1
ATOM 548 C CA . SER A 1 72 ? -14.332 -2.308 8.022 1.00 97.94 72 SER A CA 1
ATOM 549 C C . SER A 1 72 ? -14.599 -2.891 9.409 1.00 97.94 72 SER A C 1
ATOM 551 O O . SER A 1 72 ? -13.674 -3.059 10.202 1.00 97.94 72 SER A O 1
ATOM 553 N N . VAL A 1 73 ? -15.856 -3.239 9.686 1.00 97.62 73 VAL A N 1
ATOM 554 C CA . VAL A 1 73 ? -16.301 -3.804 10.969 1.00 97.62 73 VAL A CA 1
ATOM 555 C C . VAL A 1 73 ? -17.078 -5.101 10.769 1.00 97.62 73 VAL A C 1
ATOM 557 O O . VAL A 1 73 ? -17.840 -5.227 9.810 1.00 97.62 73 VAL A O 1
ATOM 560 N N . SER A 1 74 ? -16.897 -6.051 11.686 1.00 96.69 74 SER A N 1
ATOM 561 C CA . SER A 1 74 ? -17.661 -7.295 11.756 1.00 96.69 74 SER A CA 1
ATOM 562 C C . SER A 1 74 ? -17.939 -7.687 13.218 1.00 96.69 74 SER A C 1
ATOM 564 O O . SER A 1 74 ? -16.982 -7.783 13.989 1.00 96.69 74 SER A O 1
ATOM 566 N N . PRO A 1 75 ? -19.197 -7.963 13.618 1.00 95.00 75 PRO A N 1
ATOM 567 C CA . PRO A 1 75 ? -20.418 -7.809 12.822 1.00 95.00 75 PRO A CA 1
ATOM 568 C C . PRO A 1 75 ? -20.720 -6.331 12.523 1.00 95.00 75 PRO A C 1
ATOM 570 O O . PRO A 1 75 ? -20.282 -5.441 13.248 1.00 95.00 75 PRO A O 1
ATOM 573 N N . SER A 1 76 ? -21.451 -6.066 11.440 1.00 90.12 76 SER A N 1
ATOM 574 C CA . SER A 1 76 ? -21.924 -4.721 11.099 1.00 90.12 76 SER A CA 1
ATOM 575 C C . SER A 1 76 ? -23.266 -4.408 11.773 1.00 90.12 76 SER A C 1
ATOM 577 O O . SER A 1 76 ? -24.003 -5.311 12.164 1.00 90.12 76 SER A O 1
ATOM 579 N N . GLY A 1 77 ? -23.597 -3.119 11.888 1.00 88.88 77 GLY A N 1
ATOM 580 C CA . GLY A 1 77 ? -24.832 -2.650 12.525 1.00 88.88 77 GLY A CA 1
ATOM 581 C C . GLY A 1 77 ? -24.655 -2.313 14.006 1.00 88.88 77 GLY A C 1
ATOM 582 O O . GLY A 1 77 ? -23.557 -1.969 14.445 1.00 88.88 77 GLY A O 1
ATOM 583 N N . GLU A 1 78 ? -25.752 -2.364 14.763 1.00 88.62 78 GLU A N 1
ATOM 584 C CA . GLU A 1 78 ? -25.717 -2.167 16.214 1.00 88.62 78 GLU A CA 1
ATOM 585 C C . GLU A 1 78 ? -25.101 -3.383 16.906 1.00 88.62 78 GLU A C 1
ATOM 587 O O . GLU A 1 78 ? -25.538 -4.520 16.719 1.00 88.62 78 GLU A O 1
ATOM 592 N N . ILE A 1 79 ? -24.079 -3.134 17.721 1.00 93.75 79 ILE A N 1
ATOM 593 C CA . ILE A 1 79 ? -23.338 -4.181 18.415 1.00 93.75 79 ILE A CA 1
ATOM 594 C C . ILE A 1 79 ? -23.881 -4.292 19.835 1.00 93.75 79 ILE A C 1
ATOM 596 O O . ILE A 1 79 ? -23.875 -3.322 20.587 1.00 93.75 79 ILE A O 1
ATOM 600 N N . VAL A 1 80 ? -24.350 -5.474 20.219 1.00 94.31 80 VAL A N 1
ATOM 601 C CA . VAL A 1 80 ? -24.942 -5.696 21.546 1.00 94.31 80 VAL A CA 1
ATOM 602 C C . VAL A 1 80 ? -23.855 -5.735 22.620 1.00 94.31 80 VAL A C 1
ATOM 604 O O . VAL A 1 80 ? -22.812 -6.367 22.428 1.00 94.31 80 VAL A O 1
ATOM 607 N N . GLU A 1 81 ? -24.105 -5.111 23.768 1.00 95.81 81 GLU A N 1
ATOM 608 C CA . GLU A 1 81 ? -23.212 -5.188 24.926 1.00 95.81 81 GLU A CA 1
ATOM 609 C C . GLU A 1 81 ? -22.883 -6.633 25.323 1.00 95.81 81 GLU A C 1
ATOM 611 O O . GLU A 1 81 ? -23.730 -7.532 25.335 1.00 95.81 81 GLU A O 1
ATOM 616 N N . GLY A 1 82 ? -21.616 -6.852 25.661 1.00 95.06 82 GLY A N 1
ATOM 617 C CA . GLY A 1 82 ? -21.061 -8.156 25.999 1.00 95.06 82 GLY A CA 1
ATOM 618 C C . GLY A 1 82 ? -20.730 -9.048 24.798 1.00 95.06 82 GLY A C 1
ATOM 619 O O . GLY A 1 82 ? -20.137 -10.112 24.978 1.00 95.06 82 GLY A O 1
ATOM 620 N N . SER A 1 83 ? -21.060 -8.631 23.571 1.00 95.44 83 SER A N 1
ATOM 621 C CA . SER A 1 83 ? -20.604 -9.310 22.353 1.00 95.44 83 SER A CA 1
ATOM 622 C C . SER A 1 83 ? -19.159 -8.928 21.992 1.00 95.44 83 SER A C 1
ATOM 624 O O . SER A 1 83 ? -18.469 -8.236 22.744 1.00 95.44 83 SER A O 1
ATOM 626 N N . SER A 1 84 ? -18.663 -9.433 20.861 1.00 96.19 84 SER A N 1
ATOM 627 C CA . SER A 1 84 ? -17.339 -9.089 20.337 1.00 96.19 84 SER A CA 1
ATOM 628 C C . SER A 1 84 ? -17.461 -8.463 18.955 1.00 96.19 84 SER A C 1
ATOM 630 O O . SER A 1 84 ? -18.291 -8.889 18.152 1.00 96.19 84 SER A O 1
ATOM 632 N N . VAL A 1 85 ? -16.600 -7.490 18.674 1.00 97.12 85 VAL A N 1
ATOM 633 C CA . VAL A 1 85 ? -16.486 -6.841 17.366 1.00 97.12 85 VAL A CA 1
ATOM 634 C C . VAL A 1 85 ? -15.032 -6.834 16.914 1.00 97.12 85 VAL A C 1
ATOM 636 O O . VAL A 1 85 ? -14.120 -6.641 17.717 1.00 97.12 85 VAL A O 1
ATOM 639 N N . THR A 1 86 ? -14.814 -7.017 15.617 1.00 98.38 86 THR A N 1
ATOM 640 C CA . THR A 1 86 ? -13.507 -6.910 14.975 1.00 98.38 86 THR A CA 1
ATOM 641 C C . THR A 1 86 ? -13.523 -5.781 13.958 1.00 98.38 86 THR A C 1
ATOM 643 O O . THR A 1 86 ? -14.368 -5.737 13.064 1.00 98.38 86 THR A O 1
ATOM 646 N N . LEU A 1 87 ? -12.560 -4.876 14.096 1.00 98.38 87 LEU A N 1
ATOM 647 C CA . LEU A 1 87 ? -12.228 -3.859 13.109 1.00 98.38 87 LEU A CA 1
ATOM 648 C C . LEU A 1 87 ? -11.061 -4.359 12.265 1.00 98.38 87 LEU A C 1
ATOM 650 O O . LEU A 1 87 ? -10.096 -4.895 12.808 1.00 98.38 87 LEU A O 1
ATOM 654 N N . THR A 1 88 ? -11.118 -4.151 10.957 1.00 98.62 88 THR A N 1
ATOM 655 C CA . THR A 1 88 ? -10.038 -4.511 10.032 1.00 98.62 88 THR A CA 1
ATOM 656 C C . THR A 1 88 ? -9.656 -3.298 9.203 1.00 98.62 88 THR A C 1
ATOM 658 O O . THR A 1 88 ? -10.521 -2.595 8.688 1.00 98.62 88 THR A O 1
ATOM 661 N N . CYS A 1 89 ? -8.356 -3.042 9.100 1.00 98.56 89 CYS A N 1
ATOM 662 C CA . CYS A 1 89 ? -7.789 -1.950 8.327 1.00 98.56 89 CYS A CA 1
ATOM 663 C C . CYS A 1 89 ? -7.250 -2.480 6.993 1.00 98.56 89 CYS A C 1
ATOM 665 O O . CYS A 1 89 ? -6.589 -3.521 6.941 1.00 98.56 89 CYS A O 1
ATOM 667 N N . SER A 1 90 ? -7.500 -1.750 5.911 1.00 98.31 90 SER A N 1
ATOM 668 C CA . SER A 1 90 ? -6.968 -2.039 4.578 1.00 98.31 90 SER A CA 1
ATOM 669 C C . SER A 1 90 ? -6.331 -0.786 3.995 1.00 98.31 90 SER A C 1
ATOM 671 O O . SER A 1 90 ? -6.796 0.318 4.263 1.00 98.31 90 SER A O 1
ATOM 673 N N . SER A 1 91 ? -5.251 -0.940 3.232 1.00 98.50 91 SER A N 1
ATOM 674 C CA . SER A 1 91 ? -4.565 0.166 2.560 1.00 98.50 91 SER A CA 1
ATOM 675 C C . SER A 1 91 ? -3.745 -0.358 1.384 1.00 98.50 91 SER A C 1
ATOM 677 O O . SER A 1 91 ? -3.177 -1.448 1.468 1.00 98.50 91 SER A O 1
ATOM 679 N N . ASP A 1 92 ? -3.687 0.421 0.306 1.00 98.25 92 ASP A N 1
ATOM 680 C CA . ASP A 1 92 ? -2.877 0.144 -0.879 1.00 98.25 92 ASP A CA 1
ATOM 681 C C . ASP A 1 92 ? -1.504 0.816 -0.741 1.00 98.25 92 ASP A C 1
ATOM 683 O O . ASP A 1 92 ? -1.423 2.020 -0.500 1.00 98.25 92 ASP A O 1
ATOM 687 N N . ALA A 1 93 ? -0.419 0.053 -0.857 1.00 98.31 93 ALA A N 1
ATOM 688 C CA . ALA A 1 93 ? 0.937 0.553 -0.644 1.00 98.31 93 ALA A CA 1
ATOM 689 C C . ALA A 1 93 ? 1.982 -0.320 -1.353 1.00 98.31 93 ALA A C 1
ATOM 691 O O . ALA A 1 93 ? 1.857 -1.545 -1.382 1.00 98.31 93 ALA A O 1
ATOM 692 N N . ASN A 1 94 ? 3.068 0.298 -1.833 1.00 97.94 94 ASN A N 1
ATOM 693 C CA . ASN A 1 94 ? 4.235 -0.426 -2.343 1.00 97.94 94 ASN A CA 1
ATOM 694 C C . ASN A 1 94 ? 5.551 0.173 -1.805 1.00 97.94 94 ASN A C 1
ATOM 696 O O . ASN A 1 94 ? 5.890 1.298 -2.173 1.00 97.94 94 ASN A O 1
ATOM 700 N N . PRO A 1 95 ? 6.344 -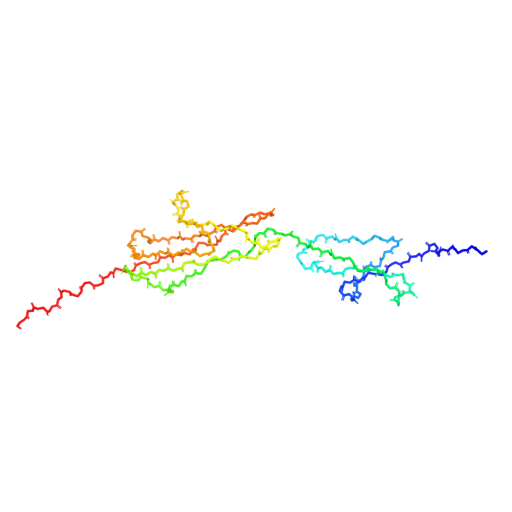0.535 -0.982 1.00 97.75 95 PRO A N 1
ATOM 701 C CA . PRO A 1 95 ? 6.126 -1.900 -0.494 1.00 97.75 95 PRO A CA 1
ATOM 702 C C . PRO A 1 95 ? 4.890 -2.012 0.420 1.00 97.75 95 PRO A C 1
ATOM 704 O O . PRO A 1 95 ? 4.386 -0.977 0.874 1.00 97.75 95 PRO A O 1
ATOM 707 N N . PRO A 1 96 ? 4.410 -3.238 0.709 1.00 98.12 96 PRO A N 1
ATOM 708 C CA . PRO A 1 96 ? 3.254 -3.452 1.574 1.00 98.12 96 PRO A CA 1
ATOM 709 C C . PRO A 1 96 ? 3.391 -2.772 2.940 1.00 98.12 96 PRO A C 1
ATOM 711 O O . PRO A 1 96 ? 4.494 -2.560 3.455 1.00 98.12 96 PRO A O 1
ATOM 714 N N . VAL A 1 97 ? 2.247 -2.447 3.540 1.00 98.62 97 VAL A N 1
ATOM 715 C CA . VAL A 1 97 ? 2.171 -1.896 4.897 1.00 98.62 97 VAL A CA 1
ATOM 716 C C . VAL A 1 97 ? 2.763 -2.897 5.888 1.00 98.62 97 VAL A C 1
ATOM 718 O O . VAL A 1 97 ? 2.332 -4.046 5.941 1.00 98.62 97 VAL A O 1
ATOM 721 N N . TYR A 1 98 ? 3.728 -2.459 6.699 1.00 98.19 98 TYR A N 1
ATOM 722 C CA . TYR A 1 98 ? 4.339 -3.308 7.731 1.00 98.19 98 TYR A CA 1
ATOM 723 C C . TYR A 1 98 ? 3.803 -3.013 9.136 1.00 98.19 98 TYR A C 1
ATOM 725 O O . TYR A 1 98 ? 4.047 -3.783 10.065 1.00 98.19 98 TYR A O 1
ATOM 733 N N . LYS A 1 99 ? 3.098 -1.891 9.324 1.00 98.44 99 LYS A N 1
ATOM 734 C CA . LYS A 1 99 ? 2.559 -1.486 10.623 1.00 98.44 99 LYS A CA 1
ATOM 735 C C . LYS A 1 99 ? 1.181 -0.853 10.478 1.00 98.44 99 LYS A C 1
ATOM 737 O O . LYS A 1 99 ? 0.993 0.075 9.697 1.00 98.44 99 LYS A O 1
ATOM 742 N N . TYR A 1 100 ? 0.263 -1.341 11.306 1.00 98.69 100 TYR A N 1
ATOM 743 C CA . TYR A 1 100 ? -1.049 -0.754 11.545 1.00 98.69 100 TYR A CA 1
ATOM 744 C C . TYR A 1 100 ? -1.173 -0.378 13.019 1.00 98.69 100 TYR A C 1
ATOM 746 O O . TYR A 1 100 ? -0.837 -1.191 13.889 1.00 98.69 100 TYR A O 1
ATOM 754 N N . THR A 1 101 ? -1.674 0.826 13.289 1.00 98.69 101 THR A N 1
ATOM 755 C CA . THR A 1 101 ? -1.937 1.324 14.645 1.00 98.69 101 THR A CA 1
ATOM 756 C C . THR A 1 101 ? -3.382 1.792 14.746 1.00 98.69 101 THR A C 1
ATOM 758 O O . THR A 1 101 ? -3.829 2.586 13.924 1.00 98.69 101 THR A O 1
ATOM 761 N N . TRP A 1 102 ? -4.117 1.311 15.744 1.00 98.62 102 TRP A N 1
ATOM 762 C CA . TRP A 1 102 ? -5.523 1.651 15.956 1.00 98.62 102 TRP A CA 1
ATOM 763 C C . TRP A 1 102 ? -5.688 2.765 16.971 1.00 98.62 102 TRP A C 1
ATOM 765 O O . TRP A 1 102 ? -5.034 2.773 18.014 1.00 98.62 102 TRP A O 1
ATOM 775 N N . TYR A 1 103 ? -6.639 3.649 16.703 1.00 98.50 103 TYR A N 1
ATOM 776 C CA . TYR A 1 103 ? -6.972 4.782 17.547 1.00 98.50 103 TYR A CA 1
ATOM 777 C C . TYR A 1 103 ? -8.480 4.877 17.737 1.00 98.50 103 TYR A C 1
ATOM 779 O O . TYR A 1 103 ? -9.267 4.558 16.845 1.00 98.50 103 TYR A O 1
ATOM 787 N N . LYS A 1 104 ? -8.871 5.371 18.911 1.00 97.81 104 LYS A N 1
ATOM 788 C CA . LYS A 1 104 ? -10.216 5.883 19.167 1.00 97.81 104 LYS A CA 1
ATOM 789 C C . LYS A 1 104 ? -10.123 7.403 19.160 1.00 97.81 104 LYS A C 1
ATOM 791 O O . LYS A 1 104 ? -9.262 7.963 19.838 1.00 97.81 104 LYS A O 1
ATOM 796 N N . LYS A 1 105 ? -10.981 8.078 18.400 1.00 96.12 105 LYS A N 1
ATOM 797 C CA . LYS A 1 105 ? -10.977 9.542 18.296 1.00 96.12 105 LYS A CA 1
ATOM 798 C C . LYS A 1 105 ? -11.109 10.171 19.685 1.00 96.12 105 LYS A C 1
ATOM 800 O O . LYS A 1 105 ? -11.856 9.675 20.526 1.00 96.12 105 LYS A O 1
ATOM 805 N N . ASN A 1 106 ? -10.371 11.255 19.916 1.00 92.81 106 ASN A N 1
ATOM 806 C CA . ASN A 1 106 ? -10.269 11.957 21.203 1.00 92.81 106 ASN A CA 1
ATOM 807 C C . ASN A 1 106 ? -9.608 11.155 22.342 1.00 92.81 106 ASN A C 1
ATOM 809 O O . ASN A 1 106 ? -9.585 11.623 23.478 1.00 92.81 106 ASN A O 1
ATOM 813 N N . VAL A 1 107 ? -9.035 9.981 22.062 1.00 94.88 107 VAL A N 1
ATOM 814 C CA . VAL A 1 107 ? -8.177 9.252 23.001 1.00 94.88 107 VAL A CA 1
ATOM 815 C C . VAL A 1 107 ? -6.744 9.318 22.489 1.00 94.88 107 VAL A C 1
ATOM 817 O O . VAL A 1 107 ? -6.454 8.863 21.388 1.00 94.88 107 VAL A O 1
ATOM 820 N N . ALA A 1 108 ? -5.846 9.897 23.287 1.00 90.31 108 ALA A N 1
ATOM 821 C CA . ALA A 1 108 ? -4.464 10.136 22.867 1.00 90.31 108 ALA A CA 1
ATOM 822 C C . ALA A 1 108 ? -3.650 8.843 22.684 1.00 90.31 108 ALA A C 1
ATOM 824 O O . ALA A 1 108 ? -2.728 8.801 21.872 1.00 90.31 108 ALA A O 1
ATOM 825 N N . SER A 1 109 ? -3.966 7.790 23.442 1.00 95.00 109 SER A N 1
ATOM 826 C CA . SER A 1 109 ? -3.234 6.528 23.382 1.00 95.00 109 SER A CA 1
ATOM 827 C C . SER A 1 109 ? -3.737 5.610 22.258 1.00 95.00 109 SER A C 1
ATOM 829 O O . SER A 1 109 ? -4.951 5.489 22.048 1.00 95.00 109 SER A O 1
ATOM 831 N N . PRO A 1 110 ? -2.822 4.900 21.568 1.00 97.19 110 PRO A N 1
ATOM 832 C CA . PRO A 1 110 ? -3.185 3.796 20.691 1.00 97.19 110 PRO A CA 1
ATOM 833 C C . PRO A 1 110 ? -4.013 2.738 21.426 1.00 97.19 110 PRO A C 1
ATOM 835 O O . PRO A 1 110 ? -3.770 2.441 22.596 1.00 97.19 110 PRO A O 1
ATOM 838 N N . LYS A 1 111 ? -4.976 2.147 20.720 1.00 97.50 111 LYS A N 1
ATOM 839 C CA . LYS A 1 111 ? -5.836 1.073 21.229 1.00 97.50 111 LYS A CA 1
ATOM 840 C C . LYS A 1 111 ? -5.277 -0.313 20.959 1.00 97.50 111 LYS A C 1
ATOM 842 O O . LYS A 1 111 ? -5.409 -1.192 21.802 1.00 97.50 111 LYS A O 1
ATOM 847 N N . ALA A 1 112 ? -4.654 -0.496 19.802 1.00 97.81 112 ALA A N 1
ATOM 848 C CA . ALA A 1 112 ? -4.067 -1.762 19.396 1.00 97.81 112 ALA A CA 1
ATOM 849 C C . ALA A 1 112 ? -3.063 -1.561 18.260 1.00 97.81 112 ALA A C 1
ATOM 851 O O . ALA A 1 112 ? -2.984 -0.493 17.647 1.00 97.81 112 ALA A O 1
ATOM 852 N N . SER A 1 113 ? -2.327 -2.622 17.960 1.00 97.75 113 SER A N 1
ATOM 853 C CA . SER A 1 113 ? -1.504 -2.756 16.766 1.00 97.75 113 SER A CA 1
ATOM 854 C C . SER A 1 113 ? -1.920 -4.001 15.985 1.00 97.75 113 SER A C 1
ATOM 856 O O . SER A 1 113 ? -2.512 -4.927 16.537 1.00 97.75 113 SER A O 1
ATOM 858 N N . GLY A 1 114 ? -1.605 -4.013 14.692 1.00 98.19 114 GLY A N 1
ATOM 859 C CA . GLY A 1 114 ? -1.960 -5.103 13.784 1.00 98.19 114 GLY A CA 1
ATOM 860 C C . GLY A 1 114 ? -3.111 -4.741 12.852 1.00 98.19 114 GLY A C 1
ATOM 861 O O . GLY A 1 114 ? -3.858 -3.792 13.083 1.00 98.19 114 GLY A O 1
ATOM 862 N N . GLN A 1 115 ? -3.227 -5.481 11.748 1.00 98.38 115 GLN A N 1
ATOM 863 C CA . GLN A 1 115 ? -4.201 -5.181 10.695 1.00 98.38 115 GLN A CA 1
ATOM 864 C C . GLN A 1 115 ? -5.653 -5.289 11.182 1.00 98.38 115 GLN A C 1
ATOM 866 O O . GLN A 1 115 ? -6.530 -4.614 10.649 1.00 98.38 115 GLN A O 1
ATOM 871 N N . SER A 1 116 ? -5.903 -6.105 12.209 1.00 98.25 116 SER A N 1
ATOM 872 C CA . SER A 1 116 ? -7.209 -6.232 12.852 1.00 98.25 116 SER A CA 1
ATOM 873 C C . SER A 1 116 ? -7.130 -5.903 14.339 1.00 98.25 116 SER A C 1
ATOM 875 O O . SER A 1 116 ? -6.139 -6.220 14.995 1.00 98.25 116 SER A O 1
ATOM 877 N N . TYR A 1 117 ? -8.192 -5.301 14.865 1.00 98.31 117 TYR A N 1
ATOM 878 C CA . TYR A 1 117 ? -8.373 -4.995 16.278 1.00 98.31 117 TYR A CA 1
ATOM 879 C C . TYR A 1 117 ? -9.715 -5.544 16.753 1.00 98.31 117 TYR A C 1
ATOM 881 O O . TYR A 1 117 ? -10.769 -5.120 16.282 1.00 98.31 117 TYR A O 1
ATOM 889 N N . SER A 1 118 ? -9.666 -6.493 17.686 1.00 98.00 118 SER A N 1
ATOM 890 C CA . SER A 1 118 ? -10.856 -7.095 18.284 1.00 98.00 118 SER A CA 1
ATOM 891 C C . SER A 1 118 ? -11.118 -6.516 19.668 1.00 98.00 118 SER A C 1
ATOM 893 O O . SER A 1 118 ? -10.229 -6.506 20.520 1.00 98.00 118 SER A O 1
ATOM 895 N N . ILE A 1 119 ? -12.354 -6.082 19.891 1.00 97.19 119 ILE A N 1
ATOM 896 C CA . ILE A 1 119 ? -12.878 -5.678 21.193 1.00 97.19 119 ILE A CA 1
ATOM 897 C C . ILE A 1 119 ? -13.807 -6.800 21.645 1.00 97.19 119 ILE A C 1
ATOM 899 O O . ILE A 1 119 ? -14.824 -7.067 21.002 1.00 97.19 119 ILE A O 1
ATOM 903 N N . THR A 1 120 ? -13.432 -7.493 22.714 1.00 96.50 120 THR A N 1
ATOM 904 C CA . THR A 1 120 ? -14.243 -8.551 23.321 1.00 96.50 120 THR A CA 1
ATOM 905 C C . THR A 1 120 ? -15.035 -7.992 24.493 1.00 96.50 120 THR A C 1
ATOM 907 O O . THR A 1 120 ? -14.556 -7.103 25.192 1.00 96.50 120 THR A O 1
ATOM 910 N N . ASN A 1 121 ? -16.234 -8.535 24.724 1.00 95.88 121 ASN A N 1
ATOM 911 C CA . ASN A 1 121 ? -17.125 -8.098 25.800 1.00 95.88 121 ASN A CA 1
ATOM 912 C C . ASN A 1 121 ? -17.358 -6.573 25.778 1.00 95.88 121 ASN A C 1
ATOM 914 O O . ASN A 1 121 ? -17.127 -5.888 26.771 1.00 95.88 121 ASN A O 1
ATOM 918 N N . ILE A 1 122 ? -17.765 -6.057 24.615 1.00 95.75 122 ILE A N 1
ATOM 919 C CA . ILE A 1 122 ? -17.913 -4.620 24.353 1.00 95.75 122 ILE A CA 1
ATOM 920 C C . ILE A 1 122 ? -18.927 -3.958 25.296 1.00 95.75 122 ILE A C 1
ATOM 922 O O . ILE A 1 122 ? -19.986 -4.527 25.571 1.00 95.75 122 ILE A O 1
ATOM 926 N N . ILE A 1 123 ? -18.613 -2.749 25.762 1.00 95.56 123 ILE A N 1
ATOM 927 C CA . ILE A 1 123 ? -19.441 -1.972 26.702 1.00 95.56 123 ILE A CA 1
ATOM 928 C C . ILE A 1 123 ? -19.823 -0.601 26.134 1.00 95.56 123 ILE A C 1
ATOM 930 O O . ILE A 1 123 ? -19.249 -0.135 25.149 1.00 95.56 123 ILE A O 1
ATOM 934 N N . SER A 1 124 ? -20.788 0.075 26.761 1.00 93.50 124 SER A N 1
ATOM 935 C CA . SER A 1 124 ? -21.237 1.418 26.366 1.00 93.50 124 SER A CA 1
ATOM 936 C C . SER A 1 124 ? -20.095 2.437 26.200 1.00 93.50 124 SER A C 1
ATOM 938 O O . SER A 1 124 ? -20.135 3.261 25.284 1.00 93.50 124 SER A O 1
ATOM 940 N N . GLU A 1 125 ? -19.041 2.369 27.016 1.00 93.69 125 GLU A N 1
ATOM 941 C CA . GLU A 1 125 ? -17.869 3.253 26.944 1.00 93.69 125 GLU A CA 1
ATOM 942 C C . GLU A 1 125 ? -16.994 3.007 25.705 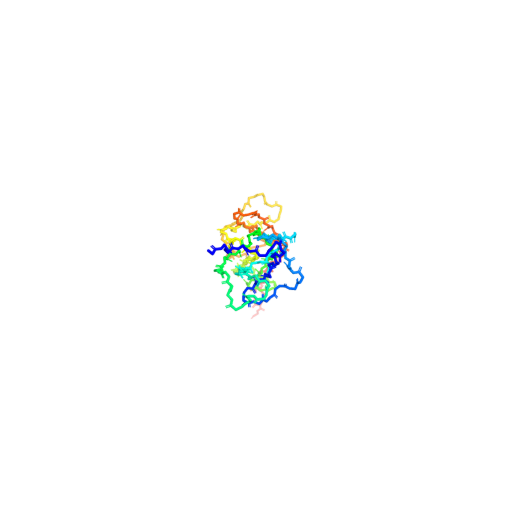1.00 93.69 125 GLU A C 1
ATOM 944 O O . GLU A 1 125 ? -16.228 3.892 25.306 1.00 93.69 125 GLU A O 1
ATOM 949 N N . ASP A 1 126 ? -17.106 1.841 25.061 1.00 95.25 126 ASP A N 1
ATOM 950 C CA . ASP A 1 126 ? -16.413 1.536 23.808 1.00 95.25 126 ASP A CA 1
ATOM 951 C C . ASP A 1 126 ? -17.051 2.241 22.611 1.00 95.25 126 ASP A C 1
ATOM 953 O O . ASP A 1 126 ? -16.372 2.467 21.613 1.00 95.25 126 ASP A O 1
ATOM 957 N N . ARG A 1 127 ? -18.289 2.735 22.725 1.00 95.12 127 ARG A N 1
ATOM 958 C CA . ARG A 1 127 ? -18.921 3.574 21.697 1.00 95.12 127 ARG A CA 1
ATOM 959 C C . ARG A 1 127 ? -17.999 4.711 21.247 1.00 95.12 127 ARG A C 1
ATOM 961 O O . ARG A 1 127 ? -17.411 5.419 22.069 1.00 95.12 127 ARG A O 1
ATOM 968 N N . GLY A 1 128 ? -17.902 4.931 19.939 1.00 95.75 128 GLY A N 1
ATOM 969 C CA . GLY A 1 128 ? -17.158 6.062 19.386 1.00 95.75 128 GLY A CA 1
ATOM 970 C C . GLY A 1 128 ? -16.603 5.821 17.992 1.00 95.75 128 GLY A C 1
ATOM 971 O O . GLY A 1 128 ? -16.830 4.784 17.380 1.00 95.75 128 GLY A O 1
ATOM 972 N N . GLU A 1 129 ? -15.868 6.811 17.498 1.00 97.88 129 GLU A N 1
ATOM 973 C CA . GLU A 1 129 ? -15.216 6.768 16.193 1.00 97.88 129 GLU A CA 1
ATOM 974 C C . GLU A 1 129 ? -13.821 6.133 16.306 1.00 97.88 129 GLU A C 1
ATOM 976 O O . GLU A 1 129 ? -12.989 6.586 17.097 1.00 97.88 129 GLU A O 1
ATOM 981 N N . TYR A 1 130 ? -13.553 5.112 15.494 1.00 98.12 130 TYR A N 1
ATOM 982 C CA . TYR A 1 130 ? -12.273 4.408 15.423 1.00 98.12 130 TYR A CA 1
ATOM 983 C C . TYR A 1 130 ? -11.629 4.599 14.054 1.00 98.12 130 TYR A C 1
ATOM 985 O O . TYR A 1 130 ? -12.312 4.590 13.034 1.00 98.12 130 TYR A O 1
ATOM 993 N N . TYR A 1 131 ? -10.311 4.749 14.023 1.00 98.56 131 TYR A N 1
ATOM 994 C CA . TYR A 1 131 ? -9.537 4.830 12.786 1.00 98.56 131 TYR A CA 1
ATOM 995 C C . TYR A 1 131 ? -8.207 4.094 12.947 1.00 98.56 131 TYR A C 1
ATOM 997 O O . TYR A 1 131 ? -7.743 3.861 14.068 1.00 98.56 131 TYR A O 1
ATOM 1005 N N . CYS A 1 132 ? -7.598 3.722 11.827 1.00 98.56 132 CYS A N 1
ATOM 1006 C CA . CYS A 1 132 ? -6.265 3.134 11.797 1.00 98.56 132 CYS A CA 1
ATOM 1007 C C . CYS A 1 132 ? -5.283 4.056 11.070 1.00 98.56 132 CYS A C 1
ATOM 1009 O O . CYS A 1 132 ? -5.643 4.725 10.103 1.00 98.56 132 CYS A O 1
ATOM 1011 N N . GLU A 1 133 ? -4.028 4.055 11.508 1.00 98.56 133 GLU A N 1
ATOM 1012 C CA . GLU A 1 133 ? -2.889 4.526 10.721 1.00 98.56 133 GLU A CA 1
ATOM 1013 C C . GLU A 1 133 ? -2.221 3.316 10.060 1.00 98.56 133 GLU A C 1
ATOM 1015 O O . GLU A 1 133 ? -1.839 2.368 10.752 1.00 98.56 133 GLU A O 1
ATOM 1020 N N . ALA A 1 134 ? -2.066 3.354 8.737 1.00 98.81 134 ALA A N 1
ATOM 1021 C CA . ALA A 1 134 ? -1.260 2.404 7.974 1.00 98.81 134 ALA A CA 1
ATOM 1022 C C . ALA A 1 134 ? 0.102 3.029 7.647 1.00 98.81 134 ALA A C 1
ATOM 1024 O O . ALA A 1 134 ? 0.151 4.183 7.224 1.00 98.81 134 ALA A O 1
ATOM 1025 N N . GLN A 1 135 ? 1.197 2.280 7.807 1.00 98.75 135 GLN A N 1
ATOM 1026 C CA . GLN A 1 135 ? 2.563 2.763 7.576 1.00 98.75 135 GLN A CA 1
ATOM 1027 C C . GLN A 1 135 ? 3.414 1.780 6.756 1.00 98.75 135 GLN A C 1
ATOM 1029 O O . GLN A 1 135 ? 3.485 0.583 7.053 1.00 98.75 135 GLN A O 1
ATOM 1034 N N . ASN A 1 136 ? 4.126 2.308 5.758 1.00 98.44 136 ASN A N 1
ATOM 1035 C CA . ASN A 1 136 ? 5.202 1.608 5.056 1.00 98.44 136 ASN A CA 1
ATOM 1036 C C . ASN A 1 136 ? 6.494 2.453 5.042 1.00 98.44 136 ASN A C 1
ATOM 1038 O O . ASN A 1 136 ? 6.554 3.542 5.610 1.00 98.44 136 ASN A O 1
ATOM 1042 N N . GLY A 1 137 ? 7.546 1.964 4.374 1.00 98.06 137 GLY A N 1
ATOM 1043 C CA . GLY A 1 137 ? 8.843 2.655 4.303 1.00 98.06 137 GLY A CA 1
ATOM 1044 C C . GLY A 1 137 ? 8.846 3.962 3.495 1.00 98.06 137 GLY A C 1
ATOM 1045 O O . GLY A 1 137 ? 9.889 4.601 3.379 1.00 98.06 137 GLY A O 1
ATOM 1046 N N . ARG A 1 138 ? 7.712 4.347 2.897 1.00 98.00 138 ARG A N 1
ATOM 1047 C CA . ARG A 1 138 ? 7.535 5.568 2.099 1.00 98.00 138 ARG A CA 1
ATOM 1048 C C . ARG A 1 138 ? 6.637 6.604 2.771 1.00 98.00 138 ARG A C 1
ATOM 1050 O O . ARG A 1 138 ? 6.694 7.764 2.382 1.00 98.00 138 ARG A O 1
ATOM 1057 N N . GLY A 1 139 ? 5.838 6.222 3.766 1.00 98.00 139 GLY A N 1
ATOM 1058 C CA . GLY A 1 139 ? 4.988 7.151 4.507 1.00 98.00 139 GLY A CA 1
ATOM 1059 C C . GLY A 1 139 ? 3.928 6.455 5.355 1.00 98.00 139 GLY A C 1
ATOM 1060 O O . GLY A 1 139 ? 3.935 5.231 5.508 1.00 98.00 139 GLY A O 1
ATOM 1061 N N . SER A 1 140 ? 2.997 7.246 5.884 1.00 98.38 140 SER A N 1
ATOM 1062 C CA . SER A 1 140 ? 1.803 6.759 6.575 1.00 98.38 140 SER A CA 1
ATOM 1063 C C . SER A 1 140 ? 0.542 7.480 6.104 1.00 98.38 140 SER A C 1
ATOM 1065 O O . SER A 1 140 ? 0.606 8.590 5.574 1.00 98.38 140 SER A O 1
ATOM 1067 N N . MET A 1 141 ? -0.607 6.828 6.275 1.00 98.56 141 MET A N 1
ATOM 1068 C CA . MET A 1 141 ? -1.918 7.413 6.005 1.00 98.56 141 MET A CA 1
ATOM 1069 C C . MET A 1 141 ? -2.956 6.898 7.000 1.00 98.56 141 MET A C 1
ATOM 1071 O O . MET A 1 141 ? -3.097 5.688 7.198 1.00 98.56 141 MET A O 1
ATOM 1075 N N . ASN A 1 142 ? -3.722 7.828 7.572 1.00 98.38 142 ASN A N 1
ATOM 1076 C CA . ASN A 1 142 ? -4.881 7.517 8.403 1.00 98.38 142 ASN A CA 1
ATOM 1077 C C . ASN A 1 142 ? -6.088 7.146 7.541 1.00 98.38 142 ASN A C 1
ATOM 1079 O O . ASN A 1 142 ? -6.325 7.751 6.494 1.00 98.38 142 ASN A O 1
ATOM 1083 N N . SER A 1 143 ? -6.880 6.186 8.010 1.00 98.50 143 SER A N 1
ATOM 1084 C CA . SER A 1 143 ? -8.200 5.918 7.453 1.00 98.50 143 SER A CA 1
ATOM 1085 C C . SER A 1 143 ? -9.185 7.041 7.774 1.00 98.50 143 SER A C 1
ATOM 1087 O O . SER A 1 143 ? -8.995 7.828 8.707 1.00 98.50 143 SER A O 1
ATOM 1089 N N . THR A 1 144 ? -10.315 7.048 7.068 1.00 97.19 144 THR A N 1
ATOM 1090 C CA . THR A 1 144 ? -11.530 7.669 7.604 1.00 97.19 144 THR A CA 1
ATOM 1091 C C . THR A 1 144 ? -11.946 6.976 8.905 1.00 97.19 144 THR A C 1
ATOM 1093 O O . THR A 1 144 ? -11.620 5.806 9.139 1.00 97.19 144 THR A O 1
ATOM 1096 N N . ALA A 1 145 ? -12.633 7.708 9.781 1.00 97.31 145 ALA A N 1
ATOM 1097 C CA . ALA A 1 145 ? -13.102 7.153 11.041 1.00 97.31 145 ALA A CA 1
ATOM 1098 C C . ALA A 1 145 ? -14.434 6.410 10.856 1.00 97.31 145 ALA A C 1
ATOM 1100 O O . ALA A 1 145 ? -15.321 6.878 10.142 1.00 97.31 145 ALA A O 1
ATOM 1101 N N . LEU A 1 146 ? -14.570 5.266 11.521 1.00 97.19 146 LEU A N 1
ATOM 1102 C CA . LEU A 1 146 ? -15.771 4.442 11.547 1.00 97.19 146 LEU A CA 1
ATOM 1103 C C . LEU A 1 146 ? -16.451 4.554 12.917 1.00 97.19 146 LEU A C 1
ATOM 1105 O O . LEU A 1 146 ? -15.808 4.344 13.946 1.00 97.19 146 LEU A O 1
ATOM 1109 N N . MET A 1 147 ? -17.750 4.858 12.937 1.00 96.38 147 MET A N 1
ATOM 1110 C CA . MET A 1 147 ? -18.535 4.935 14.171 1.00 96.38 147 MET A CA 1
ATOM 1111 C C . MET A 1 147 ? -18.973 3.543 14.640 1.00 96.38 147 MET A C 1
ATOM 1113 O O . MET A 1 147 ? -19.668 2.831 13.920 1.00 96.38 147 MET A O 1
ATOM 1117 N N . ILE A 1 148 ? -18.623 3.197 15.877 1.00 95.81 148 ILE A N 1
ATOM 1118 C CA . ILE A 1 148 ? -19.084 1.998 16.579 1.00 95.81 148 ILE A CA 1
ATOM 1119 C C . ILE A 1 148 ? -20.227 2.373 17.514 1.00 95.81 148 ILE A C 1
ATOM 1121 O O . ILE A 1 148 ? -20.061 3.198 18.418 1.00 95.81 148 ILE A O 1
ATOM 1125 N N . VAL A 1 149 ? -21.390 1.764 17.281 1.00 93.50 149 VAL A N 1
ATOM 1126 C CA . VAL A 1 149 ? -22.604 1.944 18.082 1.00 93.50 149 VAL A CA 1
ATOM 1127 C C . VAL A 1 149 ? -22.834 0.689 18.911 1.00 93.50 149 VAL A C 1
ATOM 1129 O O . VAL A 1 149 ? -22.879 -0.416 18.373 1.00 93.50 149 VAL A O 1
ATOM 1132 N N . VAL A 1 150 ? -22.979 0.887 20.219 1.00 93.69 150 VAL A N 1
ATOM 1133 C CA . VAL A 1 150 ? -23.212 -0.181 21.189 1.00 93.69 150 VAL A CA 1
ATOM 1134 C C . VAL A 1 150 ? -24.655 -0.090 21.680 1.00 93.69 150 VAL A C 1
ATOM 1136 O O . VAL A 1 150 ? -25.081 0.972 22.139 1.00 93.69 150 VAL A O 1
ATOM 1139 N N . ALA A 1 151 ? -25.403 -1.182 21.544 1.00 90.31 151 ALA A N 1
ATOM 1140 C CA . ALA A 1 151 ? -26.770 -1.328 22.022 1.00 90.31 151 ALA A CA 1
ATOM 1141 C C . ALA A 1 151 ? -26.774 -2.028 23.384 1.00 90.31 151 ALA A C 1
ATOM 1143 O O . ALA A 1 151 ? -26.170 -3.091 23.548 1.00 90.31 151 ALA A O 1
ATOM 1144 N N . GLY A 1 152 ? -27.474 -1.433 24.353 1.00 82.56 152 GLY A N 1
ATOM 1145 C CA . GLY A 1 152 ? -27.579 -1.974 25.704 1.00 82.56 152 GLY A CA 1
ATOM 1146 C C . GLY A 1 152 ? -28.217 -3.362 25.726 1.00 82.56 152 GLY A C 1
ATOM 1147 O O . GLY A 1 152 ? -29.104 -3.674 24.925 1.00 82.56 152 GLY A O 1
ATOM 1148 N N . LYS A 1 153 ? -27.793 -4.209 26.665 1.00 73.69 153 LYS A N 1
ATOM 1149 C CA . LYS A 1 153 ? -28.421 -5.521 26.850 1.00 73.69 153 LYS A CA 1
ATOM 1150 C C . LYS A 1 153 ? -29.826 -5.340 27.437 1.00 73.69 153 LYS A C 1
ATOM 1152 O O . LYS A 1 153 ? -29.973 -4.867 28.562 1.00 73.69 153 LYS A O 1
ATOM 1157 N N . VAL A 1 154 ? -30.873 -5.739 26.709 1.00 61.41 154 VAL A N 1
ATOM 1158 C CA . VAL A 1 154 ? -32.237 -5.760 27.266 1.00 61.41 154 VAL A CA 1
ATOM 1159 C C . VAL A 1 154 ? -32.292 -6.833 28.354 1.00 61.41 154 VAL A C 1
ATOM 1161 O O . VAL A 1 154 ? -32.200 -8.027 28.068 1.00 61.41 154 VAL A O 1
ATOM 1164 N N . SER A 1 155 ? -32.408 -6.415 29.615 1.00 57.75 155 SER A N 1
ATOM 1165 C CA . SER A 1 155 ? -32.646 -7.329 30.732 1.00 57.75 155 SER A CA 1
ATOM 1166 C C . SER A 1 155 ? -34.101 -7.792 30.693 1.00 57.75 155 SER A C 1
ATOM 1168 O O . SER A 1 155 ? -35.016 -7.010 30.950 1.00 57.75 155 SER A O 1
ATOM 1170 N N . SER A 1 156 ? -34.330 -9.065 30.375 1.00 53.28 156 SER A N 1
ATOM 1171 C CA . SER A 1 156 ? -35.640 -9.706 30.511 1.00 53.28 156 SER A CA 1
ATOM 1172 C C . SER A 1 156 ? -35.970 -9.894 31.995 1.00 53.28 156 SER A C 1
ATOM 1174 O O . SER A 1 156 ? -35.727 -10.955 32.561 1.00 53.28 156 SER A O 1
ATOM 1176 N N . SER A 1 157 ? -36.504 -8.865 32.649 1.00 53.84 157 SER A N 1
ATOM 1177 C CA . SER A 1 157 ? -37.034 -8.964 34.015 1.00 53.84 157 SER A CA 1
ATOM 1178 C C . SER A 1 157 ? -38.430 -8.355 34.127 1.00 53.84 157 SER A C 1
ATOM 1180 O O . SER A 1 157 ? -38.660 -7.489 34.965 1.00 53.84 157 SER A O 1
ATOM 1182 N N . ILE A 1 158 ? -39.362 -8.796 33.274 1.00 54.88 158 ILE A N 1
ATOM 1183 C CA . ILE A 1 158 ? -40.807 -8.595 33.467 1.00 54.88 158 ILE A CA 1
ATOM 1184 C C . ILE A 1 158 ? -41.527 -9.894 33.062 1.00 54.88 158 ILE A C 1
ATOM 1186 O O . ILE A 1 158 ? -41.255 -10.435 31.993 1.00 54.88 158 ILE A O 1
ATOM 1190 N N . LEU A 1 159 ? -42.443 -10.345 33.934 1.00 47.91 159 LEU A N 1
ATOM 1191 C CA . LEU A 1 159 ? -43.229 -11.596 33.970 1.00 47.91 159 LEU A CA 1
ATOM 1192 C C . LEU A 1 159 ? -42.651 -12.775 34.791 1.00 47.91 159 LEU A C 1
ATOM 1194 O O . LEU A 1 159 ? -42.564 -13.904 34.319 1.00 47.91 159 LEU A O 1
ATOM 1198 N N . GLN A 1 160 ? -42.379 -12.539 36.078 1.00 44.56 160 GLN A N 1
ATOM 1199 C CA . GLN A 1 160 ? -42.871 -13.448 37.126 1.00 44.56 160 GLN A CA 1
ATOM 1200 C C . GLN A 1 160 ? -43.816 -12.650 38.026 1.00 44.56 160 GLN A C 1
ATOM 1202 O O . GLN A 1 160 ? -43.401 -12.115 39.040 1.00 44.56 160 GLN A O 1
ATOM 1207 N N . ASP A 1 161 ? -45.068 -12.529 37.595 1.00 48.81 161 ASP A N 1
ATOM 1208 C CA . ASP A 1 161 ? -46.203 -12.207 38.461 1.00 48.81 161 ASP A CA 1
ATOM 1209 C C . ASP A 1 161 ? -47.449 -12.826 37.820 1.00 48.81 161 ASP A C 1
ATOM 1211 O O . ASP A 1 161 ? -48.073 -12.222 36.944 1.00 48.81 161 ASP A O 1
ATOM 1215 N N . LYS A 1 162 ? -47.731 -14.084 38.179 1.00 38.22 162 LYS A N 1
ATOM 1216 C CA . LYS A 1 162 ? -49.027 -14.569 38.684 1.00 38.22 162 LYS A CA 1
ATOM 1217 C C . LYS A 1 162 ? -48.998 -16.080 38.914 1.00 38.22 162 LYS A C 1
ATOM 1219 O O . LYS A 1 162 ? -48.561 -16.807 37.997 1.00 38.22 162 LYS A O 1
#

Foldseek 3Di:
DDDDDDQQWWKWKDWQNHTDPPQIDSDPDTDDDPDDQVPFTWMWIDTVVGSVDIDGTDTDGDFAWWDPKAKDKPPDDAAEAQAKMKIFIDTDGVVAFPKKWKDFPPDPDTPDIDRMDMDGRDDPVNFGWMWMWTTDPHGIDIYDTDTHHYDYDPDPDPDPDD

Secondary structure (DSSP, 8-state):
---PPPS---EEEEETTEEPTT--BSSS----SS--GGG-EEEEEEETT-TTSPPPPEEE---EEEEEEEEEEES-SPEETT--EEEEEEEEEESPP-EEEEEETT--S--EESSEEEE-S--GGG-EEEEEEEEETTEEEEPPPEEE-EEPP---------

Sequence (162 aa):
TKCTLDPITVYSWYKNGQPIPNSNTSSPVYILFSVSSEDTGRYSCAVEGHEDLPSAEETLTVTYGPRNTSVSVSPSGEIVEGSSVTLTCSSDANPPVYKYTWYKKNVASPKASGQSYSITNIISEDRGEYYCEAQNGRGSMNSTALMIVVAGKVSSSILQDK

pLDDT: mean 91.17, std 12.74, range [38.22, 98.81]

Radius of gyration: 28.13 Å; chains: 1; bounding box: 85×27×81 Å